Protein AF-A0A1F4Y2G9-F1 (afdb_monomer)

Nearest PDB structures (foldseek):
  1jvr-assembly1_A  TM=2.686E-01  e=9.501E+00  Human T-lymphotropic virus 2

Secondary structure (DSSP, 8-state):
---HHHHHHHHHHHHTT--HHHHHHHHHHTT--HHHHHHHHHHHS-PPPPPPP----PPP-------------------THHHHHHHHHHHHHHHHHHHHHHHHHHT---------SSSSSS----------------------------------------------

Foldseek 3Di:
DADPVLLVVVVVCVVVVHDLVVSLVVCVVVVHDSVNSVVSVVVVPPDPDPPPDPDPDDDDDDDDDDDDDDDDDPPDPDDCVVVVVVVVVVVVCVVVVVVVVVVVVVPPDPPDDPDDDPDPPPPDDDDDDDDDDDDDDDDDDDDDDDDDDPDDDDDDPPDPPPDDDDDD

Structure (mmCIF, N/CA/C/O backbone):
data_AF-A0A1F4Y2G9-F1
#
_entry.id   AF-A0A1F4Y2G9-F1
#
loop_
_atom_site.group_PDB
_atom_site.id
_atom_site.type_symbol
_atom_site.label_atom_id
_atom_site.label_alt_id
_atom_site.label_comp_id
_atom_site.label_asym_id
_atom_site.label_entity_id
_atom_site.label_seq_id
_atom_site.pdbx_PDB_ins_code
_atom_site.Cartn_x
_atom_site.Cartn_y
_atom_site.Cartn_z
_atom_site.occupancy
_atom_site.B_iso_or_equiv
_atom_site.auth_seq_id
_atom_site.auth_comp_id
_atom_site.auth_asym_id
_atom_site.auth_atom_id
_atom_site.pdbx_PDB_model_num
ATOM 1 N N . MET A 1 1 ? 8.024 9.244 13.758 1.00 56.03 1 MET A N 1
ATOM 2 C CA . MET A 1 1 ? 6.912 10.229 13.661 1.00 56.03 1 MET A CA 1
ATOM 3 C C . MET A 1 1 ? 5.823 9.521 12.883 1.00 56.03 1 MET A C 1
ATOM 5 O O . MET A 1 1 ? 6.089 9.150 11.750 1.00 56.03 1 MET A O 1
ATOM 9 N N . VAL A 1 2 ? 4.644 9.292 13.464 1.00 64.69 2 VAL A N 1
ATOM 10 C CA . VAL A 1 2 ? 3.568 8.570 12.764 1.00 64.69 2 VAL A CA 1
ATOM 11 C C . VAL A 1 2 ? 3.118 9.372 11.540 1.00 64.69 2 VAL A C 1
ATOM 13 O O . VAL A 1 2 ? 2.636 10.498 11.667 1.00 64.69 2 VAL A O 1
ATOM 16 N N . ASN A 1 3 ? 3.302 8.796 10.353 1.00 84.25 3 ASN A N 1
ATOM 17 C CA . ASN A 1 3 ? 2.903 9.411 9.094 1.00 84.25 3 ASN A CA 1
ATOM 18 C C . ASN A 1 3 ? 1.432 9.081 8.799 1.00 84.25 3 ASN A C 1
ATOM 20 O O . ASN A 1 3 ? 1.066 7.915 8.667 1.00 84.25 3 ASN A O 1
ATOM 24 N N . GLN A 1 4 ? 0.593 10.109 8.659 1.00 88.00 4 GLN A N 1
ATOM 25 C CA . GLN A 1 4 ? -0.833 9.941 8.352 1.00 88.00 4 GLN A CA 1
ATOM 26 C C . GLN A 1 4 ? -1.063 9.202 7.030 1.00 88.00 4 GLN A C 1
ATOM 28 O O . GLN A 1 4 ? -1.959 8.370 6.950 1.00 88.00 4 GLN A O 1
ATOM 33 N N . GLN A 1 5 ? -0.206 9.417 6.026 1.00 89.81 5 GLN A N 1
ATOM 34 C CA . GLN A 1 5 ? -0.314 8.720 4.741 1.00 89.81 5 GLN A CA 1
ATOM 35 C C . GLN A 1 5 ? -0.136 7.206 4.895 1.00 89.81 5 GLN A C 1
ATOM 37 O O . GLN A 1 5 ? -0.839 6.426 4.258 1.00 89.81 5 GLN A O 1
ATOM 42 N N . LEU A 1 6 ? 0.783 6.791 5.773 1.00 92.31 6 LEU A N 1
ATOM 43 C CA . LEU A 1 6 ? 1.034 5.383 6.066 1.00 92.31 6 LEU A CA 1
ATOM 44 C C . LEU A 1 6 ? -0.165 4.757 6.787 1.00 92.31 6 LEU A C 1
ATOM 46 O O . LEU A 1 6 ? -0.580 3.644 6.476 1.00 92.31 6 LEU A O 1
ATOM 50 N N . LEU A 1 7 ? -0.748 5.501 7.725 1.00 92.75 7 LEU A N 1
ATOM 51 C CA . LEU A 1 7 ? -1.892 5.069 8.520 1.00 92.75 7 LEU A CA 1
ATOM 52 C C . LEU A 1 7 ? -3.151 4.910 7.654 1.00 92.75 7 LEU A C 1
ATOM 54 O O . LEU A 1 7 ? -3.848 3.900 7.771 1.00 92.75 7 LEU A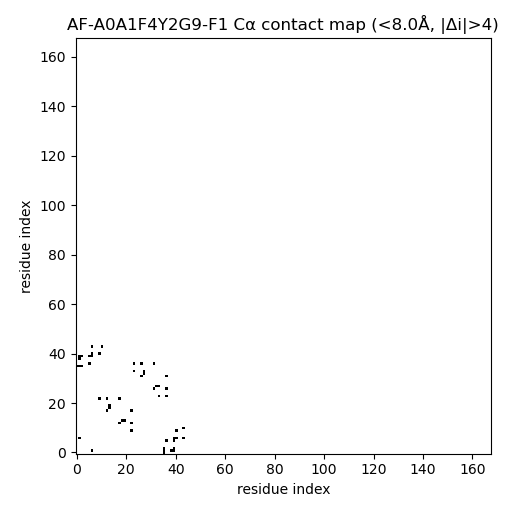 O 1
ATOM 58 N N . ASP A 1 8 ? -3.405 5.857 6.752 1.00 93.31 8 ASP A N 1
ATOM 59 C CA . ASP A 1 8 ? -4.521 5.798 5.805 1.00 93.31 8 ASP A CA 1
ATOM 60 C C . ASP A 1 8 ? -4.359 4.644 4.812 1.00 93.31 8 ASP A C 1
ATOM 62 O O . ASP A 1 8 ? -5.297 3.869 4.619 1.00 93.31 8 ASP A O 1
ATOM 66 N N . TYR A 1 9 ? -3.155 4.459 4.263 1.00 94.06 9 TYR A N 1
ATOM 67 C CA . TYR A 1 9 ? -2.866 3.341 3.367 1.00 94.06 9 TYR A CA 1
ATOM 68 C C . TYR A 1 9 ? -3.090 1.988 4.051 1.00 94.06 9 TYR A C 1
ATOM 70 O O . TYR A 1 9 ? -3.794 1.130 3.518 1.00 94.06 9 TYR A O 1
ATOM 78 N N . ILE A 1 10 ? -2.545 1.789 5.257 1.00 94.12 10 ILE A N 1
ATOM 79 C CA . ILE A 1 10 ? -2.705 0.521 5.982 1.00 94.12 10 ILE A CA 1
ATOM 80 C C . ILE A 1 10 ? -4.184 0.271 6.317 1.00 94.12 10 ILE A C 1
ATOM 82 O O . ILE A 1 10 ? -4.648 -0.863 6.188 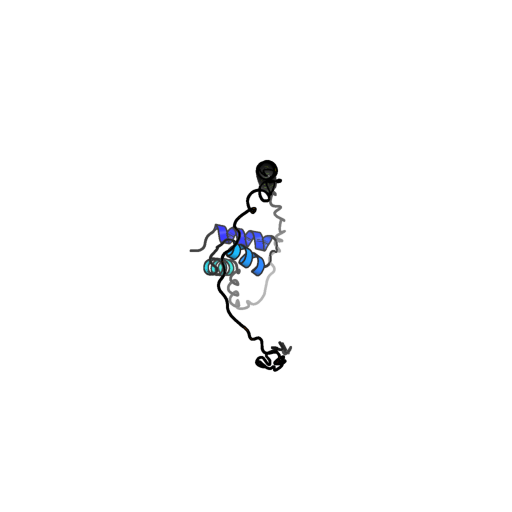1.00 94.12 10 ILE A O 1
ATOM 86 N N . LYS A 1 11 ? -4.953 1.304 6.694 1.00 93.31 11 LYS A N 1
ATOM 87 C CA . LYS A 1 11 ? -6.408 1.182 6.907 1.00 93.31 11 LYS A CA 1
ATOM 88 C C . LYS A 1 11 ? -7.141 0.748 5.645 1.00 93.31 11 LYS A C 1
ATOM 90 O O . LYS A 1 11 ? -7.996 -0.131 5.728 1.00 93.31 11 LYS A O 1
ATOM 95 N N . GLU A 1 12 ? -6.826 1.358 4.507 1.00 94.00 12 GLU A N 1
ATOM 96 C CA . GLU A 1 12 ? -7.450 1.027 3.226 1.00 94.00 12 GLU A CA 1
ATOM 97 C C . GLU A 1 12 ? -7.157 -0.425 2.828 1.00 94.00 12 GLU A C 1
ATOM 99 O O . GLU A 1 12 ? -8.076 -1.168 2.489 1.00 94.00 12 GLU A O 1
ATOM 104 N N . GLN A 1 13 ? -5.905 -0.867 2.970 1.00 94.81 13 GLN A N 1
ATOM 105 C CA . GLN A 1 13 ? -5.510 -2.241 2.654 1.00 94.81 13 GLN A CA 1
ATOM 106 C C . GLN A 1 13 ? -6.131 -3.270 3.612 1.00 94.81 13 GLN A C 1
ATOM 108 O O . GLN A 1 13 ? -6.589 -4.327 3.177 1.00 94.81 13 GLN A O 1
ATOM 113 N N . LEU A 1 14 ? -6.215 -2.955 4.909 1.00 93.25 14 LEU A N 1
ATOM 114 C CA . LEU A 1 14 ? -6.908 -3.804 5.883 1.00 93.25 14 LEU A CA 1
ATOM 115 C C . LEU A 1 14 ? -8.412 -3.888 5.594 1.00 93.25 14 LEU A C 1
ATOM 117 O O . LEU A 1 14 ? -8.991 -4.969 5.691 1.00 93.25 14 LEU A O 1
ATOM 121 N N . ALA A 1 15 ? -9.044 -2.778 5.203 1.00 90.75 15 ALA A N 1
ATOM 122 C CA . ALA A 1 15 ? -10.452 -2.755 4.808 1.00 90.75 15 ALA A CA 1
ATOM 123 C C . ALA A 1 15 ? -10.708 -3.536 3.508 1.00 90.75 15 ALA A C 1
ATOM 125 O O . ALA A 1 15 ? -11.779 -4.118 3.345 1.00 90.75 15 ALA A O 1
ATOM 126 N N . ALA A 1 16 ? -9.719 -3.592 2.614 1.00 91.50 16 ALA A N 1
ATOM 127 C CA . ALA A 1 16 ? -9.733 -4.430 1.417 1.00 91.50 16 ALA A CA 1
ATOM 128 C C . ALA A 1 16 ? -9.468 -5.925 1.705 1.00 91.50 16 ALA A C 1
ATOM 130 O O . ALA A 1 16 ? -9.530 -6.741 0.787 1.00 91.50 16 ALA A O 1
ATOM 131 N N . GLY A 1 17 ? -9.191 -6.302 2.960 1.00 91.88 17 GLY A N 1
ATOM 132 C CA . GLY A 1 17 ? -8.946 -7.689 3.364 1.00 91.88 17 GLY A CA 1
ATOM 133 C C . GLY A 1 17 ? -7.530 -8.192 3.076 1.00 91.88 17 GLY A C 1
ATOM 134 O O . GLY A 1 17 ? -7.293 -9.399 3.093 1.00 91.88 17 GLY A O 1
ATOM 135 N N . VAL A 1 18 ? -6.579 -7.294 2.811 1.00 95.12 18 VAL A N 1
ATOM 136 C CA . VAL A 1 18 ? -5.182 -7.668 2.576 1.00 95.12 18 VAL A CA 1
ATOM 137 C C . VAL A 1 18 ? -4.518 -8.058 3.900 1.00 95.12 18 VAL A C 1
ATOM 139 O O . VAL A 1 18 ? -4.672 -7.389 4.923 1.00 95.12 18 VAL A O 1
ATOM 142 N N . ALA A 1 19 ? -3.765 -9.160 3.887 1.00 93.88 19 ALA A N 1
ATOM 143 C CA . ALA A 1 19 ? -3.047 -9.646 5.060 1.00 93.88 19 ALA A CA 1
ATOM 144 C C . ALA A 1 19 ? -1.947 -8.663 5.502 1.00 93.88 19 ALA A C 1
ATOM 146 O O . ALA A 1 19 ? -1.257 -8.070 4.672 1.00 93.88 19 ALA A O 1
ATOM 147 N N . LYS A 1 20 ? -1.738 -8.537 6.820 1.00 92.88 20 LYS A N 1
ATOM 148 C CA . LYS A 1 20 ? -0.750 -7.612 7.409 1.00 92.88 20 LYS A CA 1
ATOM 149 C C . LYS A 1 20 ? 0.666 -7.823 6.863 1.00 92.88 20 LYS A C 1
ATOM 151 O O . LYS A 1 20 ? 1.304 -6.845 6.487 1.00 92.88 20 LYS A O 1
ATOM 156 N N . ASP A 1 21 ? 1.115 -9.073 6.747 1.00 93.94 21 ASP A N 1
ATOM 157 C CA . ASP A 1 21 ? 2.425 -9.413 6.174 1.00 93.94 21 ASP A CA 1
ATOM 158 C C . ASP A 1 21 ? 2.590 -8.924 4.731 1.00 93.94 21 ASP A C 1
ATOM 160 O O . ASP A 1 21 ? 3.632 -8.378 4.375 1.00 93.94 21 ASP A O 1
ATOM 164 N N . ALA A 1 22 ? 1.549 -9.052 3.901 1.00 94.62 22 ALA A N 1
ATOM 165 C CA . ALA A 1 22 ? 1.588 -8.587 2.516 1.00 94.62 22 ALA A CA 1
ATOM 166 C C . ALA A 1 22 ? 1.692 -7.054 2.440 1.00 94.62 22 ALA A C 1
ATOM 168 O O . ALA A 1 22 ? 2.458 -6.519 1.639 1.00 94.62 22 ALA A O 1
ATOM 169 N N . ILE A 1 23 ? 0.976 -6.344 3.319 1.00 95.62 23 ILE A N 1
ATOM 170 C CA . ILE A 1 23 ? 1.055 -4.881 3.437 1.00 95.62 23 ILE A CA 1
ATOM 171 C C . ILE A 1 23 ? 2.458 -4.458 3.895 1.00 95.62 23 ILE A C 1
ATOM 173 O O . ILE A 1 23 ? 3.039 -3.528 3.336 1.00 95.62 23 ILE A O 1
ATOM 177 N N . GLN A 1 24 ? 3.030 -5.156 4.88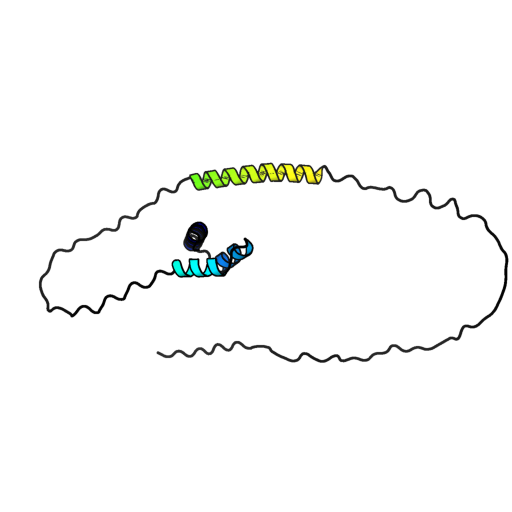0 1.00 95.88 24 GLN A N 1
ATOM 178 C CA . GLN A 1 24 ? 4.376 -4.883 5.380 1.00 95.88 24 GLN A CA 1
ATOM 179 C C . GLN A 1 24 ? 5.436 -5.089 4.292 1.00 95.88 24 GLN A C 1
ATOM 181 O O . GLN A 1 24 ? 6.276 -4.212 4.097 1.00 95.88 24 GLN A O 1
ATOM 186 N N . GLN A 1 25 ? 5.374 -6.194 3.544 1.00 95.38 25 GLN A N 1
ATOM 187 C CA . GLN A 1 25 ? 6.288 -6.450 2.427 1.00 95.38 25 GLN A CA 1
ATOM 188 C C . GLN A 1 25 ? 6.173 -5.387 1.331 1.00 95.38 25 GLN A C 1
ATOM 190 O O . GLN A 1 25 ? 7.195 -4.908 0.840 1.00 95.38 25 GLN A O 1
ATOM 195 N N . ALA A 1 26 ? 4.951 -4.975 0.981 1.00 94.31 26 ALA A N 1
ATOM 196 C CA . ALA A 1 26 ? 4.728 -3.928 -0.012 1.00 94.31 26 ALA A CA 1
ATOM 197 C C . ALA A 1 26 ? 5.339 -2.585 0.422 1.00 94.31 26 ALA A C 1
ATOM 199 O O . ALA A 1 26 ? 5.995 -1.918 -0.377 1.00 94.31 26 ALA A O 1
ATOM 200 N N . LEU A 1 27 ? 5.177 -2.207 1.693 1.00 94.56 27 LEU A N 1
ATOM 201 C CA . LEU A 1 27 ? 5.725 -0.963 2.238 1.00 94.56 27 LEU A CA 1
ATOM 202 C C . LEU A 1 27 ? 7.257 -0.997 2.320 1.00 94.56 27 LEU A C 1
ATOM 204 O O . LEU A 1 27 ? 7.913 -0.047 1.893 1.00 94.56 27 LEU A O 1
ATOM 208 N N . VAL A 1 28 ? 7.844 -2.102 2.786 1.00 95.94 28 VAL A N 1
ATOM 209 C CA . VAL A 1 28 ? 9.308 -2.272 2.806 1.00 95.94 28 VAL A CA 1
ATOM 210 C C . VAL A 1 28 ? 9.882 -2.255 1.386 1.00 95.94 28 VAL A C 1
ATOM 212 O O . VAL A 1 28 ? 10.897 -1.604 1.147 1.00 95.94 28 VAL A O 1
ATOM 215 N N . GLY A 1 29 ? 9.206 -2.887 0.422 1.00 92.12 29 GLY A N 1
ATOM 216 C CA . GLY A 1 29 ? 9.591 -2.857 -0.993 1.00 92.12 29 GLY A CA 1
ATOM 217 C C . GLY A 1 29 ? 9.557 -1.457 -1.619 1.00 92.12 29 GLY A C 1
ATOM 218 O O . GLY A 1 29 ? 10.274 -1.198 -2.581 1.00 92.12 29 GLY A O 1
ATOM 219 N N . GLN A 1 30 ? 8.775 -0.538 -1.049 1.00 90.50 30 GLN A N 1
ATOM 220 C CA . GLN A 1 30 ? 8.740 0.877 -1.434 1.00 90.50 30 GLN A CA 1
ATOM 221 C C . GLN A 1 30 ? 9.728 1.754 -0.645 1.00 90.50 30 GLN A C 1
ATOM 223 O O . GLN A 1 30 ? 9.748 2.970 -0.825 1.00 90.50 30 GLN A O 1
ATOM 228 N N . GLY A 1 31 ? 10.561 1.158 0.215 1.00 91.50 31 GLY A N 1
ATOM 229 C CA . GLY A 1 31 ? 11.579 1.866 0.992 1.00 91.50 31 GLY A CA 1
ATOM 230 C C . GLY A 1 31 ? 11.075 2.480 2.300 1.00 91.50 31 GLY A C 1
ATOM 231 O O . GLY A 1 31 ? 11.790 3.280 2.904 1.00 91.50 31 GLY A O 1
ATOM 232 N N . TRP A 1 32 ? 9.872 2.122 2.762 1.00 93.19 32 TRP A N 1
AT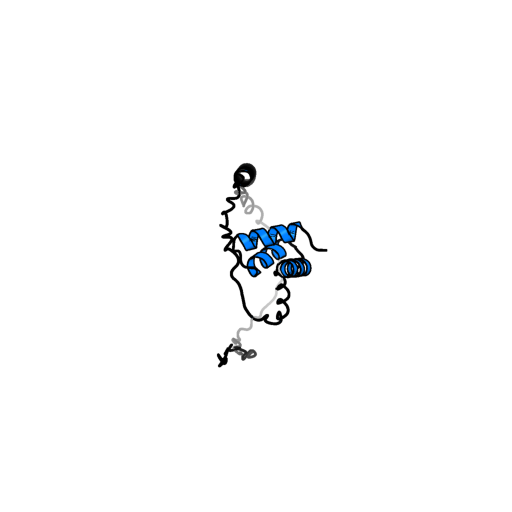OM 233 C CA . TRP A 1 32 ? 9.395 2.548 4.078 1.00 93.19 32 TRP A CA 1
ATOM 234 C C . TRP A 1 32 ? 10.173 1.863 5.204 1.00 93.19 32 TRP A C 1
ATOM 236 O O . TRP A 1 32 ? 10.554 0.695 5.113 1.00 93.19 32 TRP A O 1
ATOM 246 N N . ASN A 1 33 ? 10.381 2.591 6.302 1.00 94.44 33 ASN A N 1
ATOM 247 C CA . ASN A 1 33 ? 11.090 2.071 7.461 1.00 94.44 33 ASN A CA 1
ATOM 248 C C . ASN A 1 33 ? 10.210 1.079 8.243 1.00 94.44 33 ASN A C 1
ATOM 250 O O . ASN A 1 33 ? 9.064 1.375 8.579 1.00 94.44 33 ASN A O 1
ATOM 254 N N . VAL A 1 34 ? 10.768 -0.085 8.585 1.00 92.50 34 VAL A N 1
ATOM 255 C CA . VAL A 1 34 ? 10.075 -1.144 9.342 1.00 92.50 34 VAL A CA 1
ATOM 256 C C . VAL A 1 34 ? 9.567 -0.646 10.698 1.00 92.50 34 VAL A C 1
ATOM 258 O O . VAL A 1 34 ? 8.488 -1.052 11.137 1.00 92.50 34 VAL A O 1
ATOM 261 N N . THR A 1 35 ? 10.301 0.261 11.344 1.00 91.94 35 THR A N 1
ATOM 262 C CA . THR A 1 35 ? 9.909 0.856 12.626 1.00 91.94 35 THR A CA 1
ATOM 263 C C . THR A 1 35 ? 8.622 1.668 12.485 1.00 91.94 35 THR A C 1
ATOM 265 O O . THR A 1 35 ? 7.683 1.443 13.245 1.00 91.94 35 THR A O 1
ATOM 268 N N . ASP A 1 36 ? 8.526 2.530 11.466 1.00 91.50 36 ASP A N 1
ATOM 269 C CA . ASP A 1 36 ? 7.327 3.345 11.221 1.00 91.50 36 ASP A CA 1
ATOM 270 C C . ASP A 1 36 ? 6.115 2.465 10.875 1.00 91.50 36 ASP A C 1
ATOM 272 O O . ASP A 1 36 ? 5.000 2.714 11.339 1.00 91.50 36 ASP A O 1
ATOM 276 N N . ILE A 1 37 ? 6.327 1.397 10.099 1.00 93.06 37 ILE A N 1
ATOM 277 C CA . ILE A 1 37 ? 5.280 0.424 9.757 1.00 93.06 37 ILE A CA 1
ATOM 278 C C . ILE A 1 37 ? 4.749 -0.252 11.028 1.00 93.06 37 ILE A C 1
ATOM 280 O O . ILE A 1 37 ? 3.536 -0.321 11.236 1.00 93.06 37 ILE A O 1
ATOM 284 N N . THR A 1 38 ? 5.649 -0.704 11.901 1.00 91.88 38 THR A N 1
ATOM 285 C CA . THR A 1 38 ? 5.294 -1.403 13.145 1.00 91.88 38 THR A CA 1
ATOM 286 C C . THR A 1 38 ? 4.549 -0.484 14.113 1.00 91.88 38 THR A C 1
ATOM 288 O O . THR A 1 38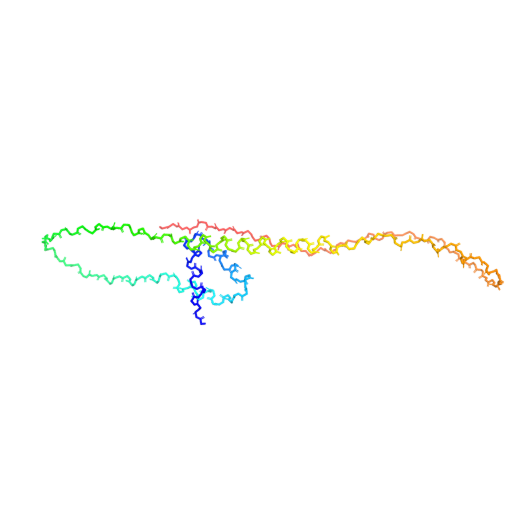 ? 3.502 -0.873 14.634 1.00 91.88 38 THR A O 1
ATOM 291 N N . GLU A 1 39 ? 5.025 0.752 14.309 1.00 90.25 39 GLU A N 1
ATOM 292 C CA . GLU A 1 39 ? 4.331 1.759 15.128 1.00 90.25 39 GLU A CA 1
ATOM 293 C C . GLU A 1 39 ? 2.929 2.057 14.585 1.00 90.25 39 GLU A C 1
ATOM 295 O O . GLU A 1 39 ? 1.964 2.155 15.347 1.00 90.25 39 GLU A O 1
ATOM 300 N N . THR A 1 40 ? 2.791 2.144 13.262 1.00 91.25 40 THR A N 1
ATOM 301 C CA . THR A 1 40 ? 1.503 2.432 12.625 1.00 91.25 40 THR A CA 1
ATOM 302 C C . THR A 1 40 ? 0.525 1.267 12.776 1.00 91.25 40 THR A C 1
ATOM 304 O O . THR A 1 40 ? -0.647 1.485 13.084 1.00 91.25 40 THR A O 1
ATOM 307 N N . PHE A 1 41 ? 0.988 0.021 12.642 1.00 92.19 41 PHE A N 1
ATOM 308 C CA . PHE A 1 41 ? 0.161 -1.151 12.936 1.00 92.19 41 PHE A CA 1
ATOM 309 C C . PHE A 1 41 ? -0.251 -1.221 14.408 1.00 92.19 41 PHE A C 1
ATOM 311 O O . PHE A 1 41 ? -1.398 -1.569 14.688 1.00 92.19 41 PHE A O 1
ATOM 318 N N . ALA A 1 42 ? 0.639 -0.870 15.339 1.00 89.56 42 ALA A N 1
ATOM 319 C CA . ALA A 1 42 ? 0.321 -0.823 16.765 1.00 89.56 42 ALA A CA 1
ATOM 320 C C . ALA A 1 42 ? -0.750 0.236 17.077 1.00 89.56 42 ALA A C 1
ATOM 322 O O . ALA A 1 42 ? -1.670 -0.036 17.845 1.00 89.56 42 ALA A O 1
ATOM 323 N N . ALA A 1 43 ? -0.694 1.397 16.417 1.00 87.12 43 ALA A N 1
ATOM 324 C CA . ALA A 1 43 ? -1.705 2.450 16.540 1.00 87.12 43 ALA A CA 1
ATOM 325 C C . ALA A 1 43 ? -3.087 2.054 15.977 1.00 87.12 43 ALA A C 1
ATOM 327 O O . ALA A 1 43 ? -4.094 2.676 16.317 1.00 87.12 43 ALA A O 1
ATOM 328 N N . LEU A 1 44 ? -3.144 1.038 15.107 1.00 84.69 44 LEU A N 1
ATOM 329 C CA . LEU A 1 44 ? -4.375 0.534 14.490 1.00 84.69 44 LEU A CA 1
ATOM 330 C C . LEU A 1 44 ? -5.029 -0.612 15.255 1.00 84.69 44 LEU A C 1
ATOM 332 O O . LEU A 1 44 ? -6.192 -0.915 14.985 1.00 84.69 44 LEU A O 1
ATOM 336 N N . VAL A 1 45 ? -4.318 -1.261 16.182 1.00 79.75 45 VAL A N 1
ATOM 337 C CA . VAL A 1 45 ? -4.941 -2.240 17.075 1.00 79.75 45 VAL A CA 1
ATOM 338 C C . VAL A 1 45 ? -5.897 -1.462 17.976 1.00 79.75 45 VAL A C 1
ATOM 340 O O . VAL A 1 45 ? -5.431 -0.611 18.736 1.00 79.75 45 VAL A O 1
ATOM 343 N N . PRO A 1 46 ? -7.221 -1.703 17.906 1.00 66.31 46 PRO A N 1
ATOM 344 C CA . PRO A 1 46 ? -8.149 -1.079 18.830 1.00 66.31 46 PRO A CA 1
ATOM 345 C C . PRO A 1 46 ? -7.698 -1.471 20.229 1.00 66.31 46 PRO A C 1
ATOM 347 O O . PRO A 1 46 ? -7.713 -2.654 20.575 1.00 66.31 46 PRO A O 1
ATOM 350 N N . GLN A 1 47 ? -7.234 -0.493 21.006 1.00 58.88 47 GLN A N 1
ATOM 351 C CA . GLN A 1 47 ? -6.908 -0.739 22.397 1.00 58.88 47 GLN A CA 1
ATOM 352 C C . GLN A 1 47 ? -8.172 -1.324 23.031 1.00 58.88 47 GLN A C 1
ATOM 354 O O . GLN A 1 47 ? -9.226 -0.686 22.918 1.00 58.88 47 GLN A O 1
ATOM 359 N N . PRO A 1 48 ? -8.120 -2.539 23.613 1.00 60.03 48 PRO A N 1
ATOM 360 C CA . PRO A 1 48 ? -9.287 -3.115 24.254 1.00 60.03 48 PRO A CA 1
ATOM 361 C C . PRO A 1 48 ? -9.795 -2.074 25.243 1.00 60.03 48 PRO A C 1
ATOM 363 O O . PRO A 1 48 ? -9.043 -1.605 26.103 1.00 60.03 48 PRO A O 1
ATOM 366 N N . ALA A 1 49 ? -11.038 -1.633 25.031 1.00 60.84 49 ALA A N 1
ATOM 367 C CA . ALA A 1 49 ? -11.676 -0.672 25.911 1.00 60.84 49 ALA A CA 1
ATOM 368 C C . ALA A 1 49 ? -11.501 -1.184 27.348 1.00 60.84 49 ALA A C 1
ATOM 370 O O . ALA A 1 49 ? -11.660 -2.394 27.553 1.00 60.84 49 ALA A O 1
ATOM 371 N N . PRO A 1 50 ? -11.137 -0.321 28.319 1.00 63.31 50 PRO A N 1
ATOM 372 C CA . PRO A 1 50 ? -11.014 -0.736 29.707 1.00 63.31 50 PRO A CA 1
ATOM 373 C C . PRO A 1 50 ? -12.260 -1.533 30.066 1.00 63.31 50 PRO A C 1
ATOM 375 O O . PRO A 1 50 ? -13.372 -1.015 29.933 1.00 63.31 50 PRO A O 1
ATOM 378 N N . ALA A 1 51 ? -12.075 -2.807 30.425 1.00 61.66 51 ALA A N 1
ATOM 379 C CA . ALA A 1 51 ? -13.165 -3.644 30.887 1.00 61.66 51 ALA A CA 1
ATOM 380 C C . ALA A 1 51 ? -13.873 -2.847 31.982 1.00 61.66 51 ALA A C 1
ATOM 382 O O . ALA A 1 51 ? -13.238 -2.461 32.967 1.00 61.66 51 ALA A O 1
ATOM 383 N N . ALA A 1 52 ? -15.139 -2.497 31.736 1.00 57.41 52 ALA A N 1
ATOM 384 C CA . ALA A 1 52 ? -15.926 -1.713 32.668 1.00 57.41 52 ALA A CA 1
ATOM 385 C C . ALA A 1 52 ? -15.771 -2.348 34.052 1.00 57.41 52 ALA A C 1
ATOM 387 O O . ALA A 1 52 ? -15.946 -3.561 34.198 1.00 57.41 52 ALA A O 1
ATOM 388 N N . ALA A 1 53 ? -15.369 -1.543 35.040 1.00 63.31 53 ALA A N 1
ATOM 389 C CA . ALA A 1 53 ? -15.261 -1.997 36.417 1.00 63.31 53 ALA A CA 1
ATOM 390 C C . ALA A 1 53 ? -16.554 -2.746 36.791 1.00 63.31 53 ALA A C 1
ATOM 392 O O . ALA A 1 53 ? -17.632 -2.286 36.396 1.00 63.31 53 ALA A O 1
ATOM 393 N N . PRO A 1 54 ? -16.477 -3.885 37.506 1.00 57.81 54 PRO A N 1
ATOM 394 C CA . PRO A 1 54 ? -17.665 -4.627 37.896 1.00 57.81 54 PRO A CA 1
ATOM 395 C C . PRO A 1 54 ? -18.565 -3.692 38.704 1.00 57.81 54 PRO A C 1
ATOM 397 O O . PRO A 1 54 ? -18.243 -3.301 39.825 1.00 57.81 54 PRO A O 1
ATOM 400 N N . VAL A 1 55 ? -19.670 -3.273 38.090 1.00 61.75 55 VAL A N 1
ATOM 401 C CA . VAL A 1 55 ? -20.696 -2.469 38.746 1.00 61.75 55 VAL A CA 1
ATOM 402 C C . VAL A 1 55 ? -21.277 -3.296 39.898 1.00 61.75 55 VAL A C 1
ATOM 404 O O . VAL A 1 55 ? -21.662 -4.446 39.671 1.00 61.75 55 VAL A O 1
ATOM 407 N N . PRO A 1 56 ? -21.347 -2.761 41.133 1.00 59.03 56 PRO A N 1
ATOM 408 C CA . PRO A 1 56 ? -22.033 -3.431 42.228 1.00 59.03 56 PRO A CA 1
ATOM 409 C C . PRO A 1 56 ? -23.489 -3.662 41.829 1.00 59.03 56 PRO A C 1
ATOM 411 O O . PRO A 1 56 ? -24.199 -2.716 41.493 1.00 59.03 56 PRO A O 1
ATOM 414 N N . GLN A 1 57 ? -23.908 -4.923 41.835 1.00 60.34 57 GLN A N 1
ATOM 415 C CA . GLN A 1 57 ? -25.250 -5.362 41.475 1.00 60.34 57 GLN A CA 1
ATOM 416 C C . GLN A 1 57 ? -26.302 -4.676 42.371 1.00 60.34 57 GLN A C 1
ATOM 418 O O . GLN A 1 57 ? -26.324 -4.937 43.576 1.00 60.34 57 GLN A O 1
ATOM 423 N N . PRO A 1 58 ? -27.181 -3.811 41.830 1.00 61.97 58 PRO A N 1
ATOM 424 C CA . PRO A 1 58 ? -28.283 -3.233 42.588 1.00 61.97 58 PRO A CA 1
ATOM 425 C C . PRO A 1 58 ? -29.464 -4.212 42.629 1.00 61.97 58 PRO A C 1
ATOM 427 O O . PRO A 1 58 ? -29.758 -4.896 41.648 1.00 61.97 58 PRO A O 1
ATOM 430 N N . ALA A 1 59 ? -30.150 -4.265 43.772 1.00 55.56 59 ALA A N 1
ATOM 431 C CA . ALA A 1 59 ? -31.401 -4.999 43.959 1.00 55.56 59 ALA A CA 1
ATOM 432 C C . ALA A 1 59 ? -32.486 -4.566 42.936 1.00 55.56 59 ALA A C 1
ATOM 434 O O . ALA A 1 59 ? -32.502 -3.400 42.534 1.00 55.56 59 ALA A O 1
ATOM 435 N N . PRO A 1 60 ? -33.413 -5.459 42.523 1.00 64.12 60 PRO A N 1
ATOM 436 C CA . PRO A 1 60 ? -34.524 -5.098 41.629 1.00 64.12 60 PRO A CA 1
ATOM 437 C C . PRO A 1 60 ? -35.508 -4.186 42.393 1.00 64.12 60 PRO A C 1
ATOM 439 O O . PRO A 1 60 ? -35.592 -4.360 43.613 1.00 64.12 60 PRO A O 1
ATOM 442 N N . PRO A 1 61 ? -36.297 -3.269 41.773 1.00 58.84 61 PRO A N 1
ATOM 443 C CA . PRO A 1 61 ? -37.091 -3.523 40.558 1.00 58.84 61 PRO A CA 1
ATOM 444 C C . PRO A 1 61 ? -37.420 -2.284 39.666 1.00 58.84 61 PRO A C 1
ATOM 446 O O . PRO A 1 61 ? -37.063 -1.147 39.958 1.00 58.84 61 PRO A O 1
ATOM 449 N N . THR A 1 62 ? -38.261 -2.534 38.653 1.00 52.03 62 THR A N 1
ATOM 450 C CA . THR A 1 62 ? -39.232 -1.627 37.987 1.00 52.03 62 THR A CA 1
ATOM 451 C C . THR A 1 62 ? -38.929 -1.319 36.522 1.00 52.03 62 THR A C 1
ATOM 453 O O . THR A 1 62 ? -37.953 -0.668 36.168 1.00 52.03 62 THR A O 1
ATOM 456 N N . MET A 1 63 ? -39.834 -1.820 35.677 1.00 54.84 63 MET A N 1
ATOM 457 C CA . MET A 1 63 ? -39.875 -1.663 34.228 1.00 54.84 63 MET A CA 1
ATOM 458 C C . MET A 1 63 ? -39.900 -0.184 33.821 1.00 54.84 63 MET A C 1
ATOM 460 O O . MET A 1 63 ? -40.788 0.563 34.226 1.00 54.84 63 MET A O 1
ATOM 464 N N . ALA A 1 64 ? -38.967 0.192 32.949 1.00 60.56 64 ALA A N 1
ATOM 465 C CA . ALA A 1 64 ? -38.997 1.409 32.146 1.00 60.56 64 ALA A CA 1
ATOM 466 C C . ALA A 1 64 ? -39.020 1.017 30.652 1.00 60.56 64 ALA A C 1
ATOM 468 O O . ALA A 1 64 ? -38.580 -0.084 30.305 1.00 60.56 64 ALA A O 1
ATOM 469 N N . PRO A 1 65 ? -39.588 1.859 29.769 1.00 55.09 65 PRO A N 1
ATOM 470 C CA . PRO A 1 65 ? -39.982 1.452 28.429 1.00 55.09 65 PRO A CA 1
ATOM 471 C C . PRO A 1 65 ? -38.781 1.243 27.500 1.00 55.09 65 PRO A C 1
ATOM 473 O O . PRO A 1 65 ? -37.861 2.051 27.422 1.00 55.09 65 PRO A O 1
ATOM 476 N N . ILE A 1 66 ? -38.859 0.140 26.765 1.00 57.94 66 ILE A N 1
ATOM 477 C CA . ILE A 1 66 ? -38.025 -0.257 25.631 1.00 57.94 66 ILE A CA 1
ATOM 478 C C . ILE A 1 66 ? -37.948 0.849 24.563 1.00 57.94 66 ILE A C 1
ATOM 480 O O . ILE A 1 66 ? -38.917 1.106 23.852 1.00 57.94 66 ILE A O 1
ATOM 484 N N . GLN A 1 67 ? -36.778 1.475 24.417 1.00 55.22 67 GLN A N 1
ATOM 485 C CA . GLN A 1 67 ? -36.416 2.250 23.228 1.00 55.22 67 GLN A CA 1
ATOM 486 C C . GLN A 1 67 ? -35.629 1.354 22.271 1.00 55.22 67 GLN A C 1
ATOM 488 O O . GLN A 1 67 ? -34.470 1.018 22.505 1.00 55.22 67 GLN A O 1
ATOM 493 N N . SER A 1 68 ? -36.291 0.949 21.191 1.00 58.00 68 SER A N 1
ATOM 494 C CA . SER A 1 68 ? -35.692 0.244 20.063 1.00 58.00 68 SER A CA 1
ATOM 495 C C . SER A 1 68 ? -34.879 1.224 19.214 1.00 58.00 68 SER A C 1
ATOM 497 O O . SER A 1 68 ? -35.447 2.031 18.482 1.00 58.00 68 SER A O 1
ATOM 499 N N . SER A 1 69 ? -33.552 1.153 19.281 1.00 54.00 69 SER A N 1
ATOM 500 C CA . SER A 1 69 ? -32.664 1.801 18.314 1.00 54.00 69 SER A CA 1
ATOM 501 C C . SER A 1 69 ? -32.509 0.902 17.083 1.00 54.00 69 SER A C 1
ATOM 503 O O . SER A 1 69 ? -31.680 -0.005 17.028 1.00 54.00 69 SER A O 1
ATOM 505 N N . VAL A 1 70 ? -33.352 1.153 16.080 1.00 58.06 70 VAL A N 1
ATOM 506 C CA . VAL A 1 70 ? -33.164 0.656 14.712 1.00 58.06 70 VAL A CA 1
ATOM 507 C C . VAL A 1 70 ? -31.864 1.253 14.172 1.00 58.06 70 VAL A C 1
ATOM 509 O O . VAL A 1 70 ? -31.727 2.468 14.070 1.00 58.06 70 VAL A O 1
ATOM 512 N N . SER A 1 71 ? -30.891 0.391 13.873 1.00 54.62 71 SER A N 1
ATOM 513 C CA . SER A 1 71 ? -29.646 0.778 13.209 1.00 54.62 71 SER A CA 1
ATOM 514 C C . SER A 1 71 ? -29.923 1.005 11.724 1.00 54.62 71 SER A C 1
ATOM 516 O O . SER A 1 71 ? -30.257 0.063 11.007 1.00 54.62 71 SER A O 1
ATOM 518 N N . GLU A 1 72 ? -29.803 2.249 11.265 1.00 58.91 72 GLU A N 1
ATOM 519 C CA . GLU A 1 72 ? -29.817 2.572 9.838 1.00 58.91 72 GLU A CA 1
ATOM 520 C C . GLU A 1 72 ? -28.506 2.118 9.174 1.00 58.91 72 GLU A C 1
ATOM 522 O O . GLU A 1 72 ? -27.417 2.426 9.673 1.00 58.91 72 GLU A O 1
ATOM 527 N N . PRO A 1 73 ? -28.568 1.416 8.029 1.00 56.75 73 PRO A N 1
ATOM 528 C CA . PRO A 1 73 ? -27.388 1.134 7.232 1.00 56.75 73 PRO A CA 1
ATOM 529 C C . PRO A 1 73 ? -26.979 2.410 6.487 1.00 56.75 73 PRO A C 1
ATOM 531 O O . PRO A 1 73 ? -27.620 2.825 5.524 1.00 56.75 73 PRO A O 1
ATOM 534 N N . VAL A 1 74 ? -25.887 3.039 6.923 1.00 59.12 74 VAL A N 1
ATOM 535 C CA . VAL A 1 74 ? -25.262 4.154 6.201 1.00 59.12 74 VAL A CA 1
ATOM 536 C C . VAL A 1 74 ? -24.672 3.622 4.892 1.00 59.12 74 VAL A C 1
ATOM 538 O O . VAL A 1 74 ? -23.545 3.129 4.842 1.00 59.12 74 VAL A O 1
ATOM 541 N N . THR A 1 75 ? -25.430 3.723 3.803 1.00 56.59 75 THR A N 1
ATOM 542 C CA . THR A 1 75 ? -24.910 3.568 2.441 1.00 56.59 75 THR A CA 1
ATOM 543 C C . THR A 1 75 ? -24.049 4.781 2.103 1.00 56.59 75 THR A C 1
ATOM 545 O O . THR A 1 75 ? -24.553 5.859 1.787 1.00 56.59 75 THR A O 1
ATOM 548 N N . LYS A 1 76 ? -22.728 4.611 2.205 1.00 67.12 76 LYS A N 1
ATOM 549 C CA . LYS A 1 76 ? -21.731 5.609 1.803 1.00 67.12 76 LYS A CA 1
ATOM 550 C C . LYS A 1 76 ? -21.811 5.811 0.278 1.00 67.12 76 LYS A C 1
ATOM 552 O O . LYS A 1 76 ? -21.690 4.825 -0.450 1.00 67.12 76 LYS A O 1
ATOM 557 N N . PRO A 1 77 ? -21.998 7.043 -0.231 1.00 54.56 77 PRO A N 1
ATOM 558 C CA . PRO A 1 77 ? -22.032 7.293 -1.667 1.00 54.56 77 PRO A CA 1
ATOM 559 C C . PRO A 1 77 ? -20.648 7.008 -2.257 1.00 54.56 77 PRO A C 1
ATOM 561 O O . PRO A 1 77 ? -19.657 7.661 -1.925 1.00 54.56 77 PRO A O 1
ATOM 564 N N . GLN A 1 78 ? -20.575 5.981 -3.098 1.00 61.62 78 GLN A N 1
ATOM 565 C CA . GLN A 1 78 ? -19.356 5.549 -3.766 1.00 61.62 78 GLN A CA 1
ATOM 566 C C . GLN A 1 78 ? -18.969 6.611 -4.799 1.00 61.62 78 GLN A C 1
ATOM 568 O O . GLN A 1 78 ? -19.627 6.768 -5.827 1.00 61.62 78 GLN A O 1
ATOM 573 N N . SER A 1 79 ? -17.934 7.402 -4.507 1.00 65.00 79 SER A N 1
ATOM 574 C CA . SER A 1 79 ? -17.511 8.455 -5.421 1.00 65.00 79 SER A CA 1
ATOM 575 C C . SER A 1 79 ? -16.864 7.819 -6.657 1.00 65.00 79 SER A C 1
ATOM 577 O O . SER A 1 79 ? -15.832 7.152 -6.594 1.00 65.00 79 SER A O 1
ATOM 579 N N . HIS A 1 80 ? -17.462 8.054 -7.826 1.00 75.56 80 HIS A N 1
ATOM 580 C CA . HIS A 1 80 ? -16.908 7.650 -9.125 1.00 75.56 80 HIS A CA 1
ATOM 581 C C . HIS A 1 80 ? -15.569 8.339 -9.450 1.00 75.56 80 HIS A C 1
ATOM 583 O O . HIS A 1 80 ? -14.968 8.074 -10.487 1.00 75.56 80 HIS A O 1
ATOM 589 N N . LEU A 1 81 ? -15.077 9.205 -8.561 1.00 80.94 81 LEU A N 1
ATOM 590 C CA . LEU A 1 81 ? -13.781 9.862 -8.661 1.00 80.94 81 LEU A CA 1
ATOM 591 C C . LEU A 1 81 ? -12.636 8.839 -8.698 1.00 80.94 81 LEU A C 1
ATOM 593 O O . LEU A 1 81 ? -11.706 8.997 -9.481 1.00 80.94 81 LEU A O 1
ATOM 597 N N . MET A 1 82 ? -12.751 7.744 -7.940 1.00 79.31 82 MET A N 1
ATOM 598 C CA . MET A 1 82 ? -11.772 6.652 -7.974 1.00 79.31 82 MET A CA 1
ATOM 599 C C . MET A 1 82 ? -11.753 5.932 -9.333 1.00 79.31 82 MET A C 1
ATOM 601 O O . MET A 1 82 ? -10.686 5.586 -9.832 1.00 79.31 82 MET A O 1
ATOM 605 N N . LEU A 1 83 ? -12.914 5.791 -9.987 1.00 87.56 83 LEU A N 1
ATOM 606 C CA . LEU A 1 83 ? -13.010 5.249 -11.347 1.00 87.56 83 LEU A CA 1
ATOM 607 C C . LEU A 1 83 ? -12.361 6.197 -12.371 1.00 87.56 83 LEU A C 1
ATOM 609 O O . LEU A 1 83 ? -11.616 5.753 -13.240 1.00 87.56 83 LEU A O 1
ATOM 613 N N . TRP A 1 84 ? -12.599 7.505 -12.247 1.00 92.94 84 TRP A N 1
ATOM 614 C CA . TRP A 1 84 ? -12.009 8.513 -13.132 1.00 92.94 84 TRP A CA 1
ATOM 615 C C . TRP A 1 84 ? -10.486 8.597 -13.010 1.00 92.94 84 TRP A C 1
ATOM 617 O O . TRP A 1 84 ? -9.802 8.693 -14.028 1.00 92.94 84 TRP A O 1
ATOM 627 N N . ILE A 1 85 ? -9.946 8.509 -11.792 1.00 91.69 85 ILE A N 1
ATOM 628 C CA . ILE A 1 85 ? -8.494 8.480 -11.566 1.00 91.69 85 ILE A CA 1
ATOM 629 C C . ILE A 1 85 ? -7.882 7.229 -12.203 1.00 91.69 85 ILE A C 1
ATOM 631 O O . ILE A 1 85 ? -6.861 7.328 -12.881 1.00 91.69 85 ILE A O 1
ATOM 635 N N . LEU A 1 86 ? -8.529 6.069 -12.056 1.00 92.88 86 LEU A N 1
ATOM 636 C CA . LEU A 1 86 ? -8.050 4.823 -12.651 1.00 92.88 86 LEU A CA 1
ATOM 637 C C . LEU A 1 86 ? -8.018 4.894 -14.187 1.00 92.88 86 LEU A C 1
ATOM 639 O O . LEU A 1 86 ? -7.033 4.485 -14.800 1.00 92.88 86 LEU A O 1
ATOM 643 N N . ILE A 1 87 ? -9.045 5.482 -14.807 1.00 93.69 87 ILE A N 1
ATOM 644 C CA . ILE A 1 87 ? -9.089 5.701 -16.261 1.00 93.69 87 ILE A CA 1
ATOM 645 C C . ILE A 1 87 ? -7.978 6.663 -16.707 1.00 93.69 87 ILE A C 1
ATOM 647 O O . ILE A 1 87 ? -7.309 6.397 -17.705 1.00 93.69 87 ILE A O 1
ATOM 651 N N . LEU A 1 88 ? -7.742 7.750 -15.965 1.00 93.81 88 LEU A N 1
ATOM 652 C CA . LEU A 1 88 ? -6.692 8.721 -16.286 1.00 93.81 88 LEU A CA 1
ATOM 653 C C . LEU A 1 88 ? -5.297 8.078 -16.242 1.00 93.81 88 LEU A C 1
ATOM 655 O O . LEU A 1 88 ? -4.504 8.259 -17.165 1.00 93.81 88 LEU A O 1
ATOM 659 N N . VAL A 1 89 ? -5.009 7.292 -15.200 1.00 94.50 89 VAL A N 1
ATOM 660 C CA . VAL A 1 89 ? -3.728 6.582 -15.053 1.00 94.50 89 VAL A CA 1
ATOM 661 C C . VAL A 1 89 ? -3.534 5.573 -16.183 1.00 94.50 89 VAL A C 1
ATOM 663 O O . VAL A 1 89 ? -2.458 5.528 -16.780 1.00 94.50 89 VAL A O 1
ATOM 666 N N . LEU A 1 90 ? -4.577 4.814 -16.535 1.00 94.19 90 LEU A N 1
ATOM 667 C CA . LEU A 1 90 ? -4.527 3.866 -17.650 1.00 94.19 90 LEU A CA 1
ATOM 668 C C . LEU A 1 90 ? -4.242 4.576 -18.985 1.00 94.19 90 LEU A C 1
ATOM 670 O O . LEU A 1 90 ? -3.485 4.066 -19.812 1.00 94.19 90 LEU A O 1
ATOM 674 N N . LEU A 1 91 ? -4.808 5.768 -19.188 1.00 93.69 91 LEU A N 1
ATOM 675 C CA . LEU A 1 91 ? -4.624 6.560 -20.405 1.00 93.69 91 LEU A CA 1
ATOM 676 C C . LEU A 1 91 ? -3.199 7.126 -20.515 1.00 93.69 91 LEU A C 1
ATOM 678 O O . LEU A 1 91 ? -2.590 7.068 -21.582 1.00 93.69 91 LEU A O 1
ATOM 682 N N . VAL A 1 92 ? -2.621 7.596 -19.407 1.00 92.94 92 VAL A N 1
ATOM 683 C CA . VAL A 1 92 ? -1.218 8.048 -19.371 1.00 92.94 92 VAL A CA 1
ATOM 684 C C . VAL A 1 92 ? -0.254 6.874 -19.563 1.00 92.94 92 VAL A C 1
ATOM 686 O O . VAL A 1 92 ? 0.700 6.986 -20.333 1.00 92.94 92 VAL A O 1
ATOM 689 N N . ALA A 1 93 ? -0.515 5.731 -18.924 1.00 91.31 93 ALA A N 1
ATOM 690 C CA . ALA A 1 93 ? 0.320 4.537 -19.053 1.00 91.31 93 ALA A CA 1
ATOM 691 C C . ALA A 1 93 ? 0.274 3.940 -20.468 1.00 91.31 93 ALA A C 1
ATOM 693 O O . ALA A 1 93 ? 1.302 3.511 -20.984 1.00 91.31 93 ALA A O 1
ATOM 694 N N . SER A 1 94 ? -0.888 3.950 -21.124 1.00 89.62 94 SER A N 1
ATOM 695 C CA . SER A 1 94 ? -1.019 3.488 -22.512 1.00 89.62 94 SER A CA 1
ATOM 696 C C . SER A 1 94 ? -0.361 4.445 -23.510 1.00 89.62 94 SER A C 1
ATOM 698 O O . SER A 1 94 ? 0.352 3.980 -24.398 1.00 89.62 94 SER A O 1
ATOM 700 N N . ALA A 1 95 ? -0.498 5.764 -23.336 1.00 89.31 95 ALA A N 1
ATOM 701 C CA . ALA A 1 95 ? 0.193 6.744 -24.179 1.00 89.31 95 ALA A CA 1
ATOM 702 C C . ALA A 1 95 ? 1.725 6.687 -24.004 1.00 89.31 95 ALA A C 1
ATOM 704 O 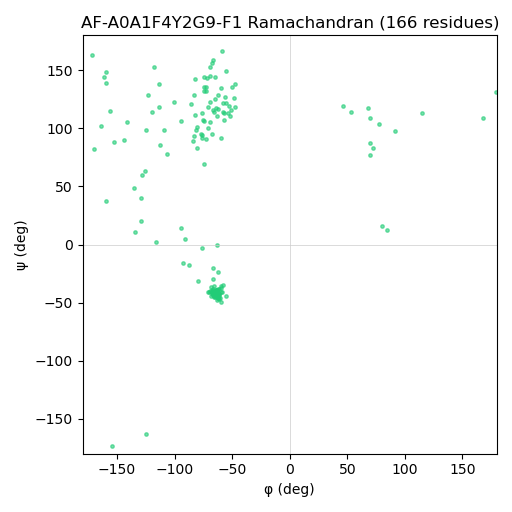O . ALA A 1 95 ? 2.464 6.655 -24.990 1.00 89.31 95 ALA A O 1
ATOM 705 N N . GLY A 1 96 ? 2.206 6.612 -22.759 1.00 88.56 96 GLY A N 1
ATOM 706 C CA . GLY A 1 96 ? 3.633 6.478 -22.453 1.00 88.56 96 GLY A CA 1
ATOM 707 C C . GLY A 1 96 ? 4.211 5.130 -22.892 1.00 88.56 96 GLY A C 1
ATOM 708 O O . GLY A 1 96 ? 5.296 5.080 -23.468 1.00 88.56 96 GLY A O 1
ATOM 709 N N . GLY A 1 97 ? 3.461 4.044 -22.690 1.00 88.50 97 GLY A N 1
ATOM 710 C CA . GLY A 1 97 ? 3.840 2.697 -23.109 1.00 88.50 97 GLY A CA 1
ATOM 711 C C . GLY A 1 97 ? 3.937 2.560 -24.627 1.00 88.50 97 GLY A C 1
ATOM 712 O O . GLY A 1 97 ? 4.911 1.999 -25.121 1.00 88.50 97 GLY A O 1
ATOM 713 N N . ALA A 1 98 ? 2.989 3.132 -25.376 1.00 86.94 98 ALA A N 1
ATOM 714 C CA . ALA A 1 98 ? 3.037 3.142 -26.837 1.00 86.94 98 ALA A CA 1
ATOM 715 C C . ALA A 1 98 ? 4.231 3.950 -27.368 1.00 86.94 98 ALA A C 1
ATOM 717 O O . ALA A 1 98 ? 4.922 3.487 -28.274 1.00 86.94 98 ALA A O 1
ATOM 718 N N . ALA A 1 99 ? 4.521 5.118 -26.783 1.00 86.12 99 ALA A N 1
ATOM 719 C CA . ALA A 1 99 ? 5.671 5.933 -27.175 1.00 86.12 99 ALA A CA 1
ATOM 720 C C . ALA A 1 99 ? 7.006 5.223 -26.891 1.00 86.12 99 ALA A C 1
ATOM 722 O O . ALA A 1 99 ? 7.878 5.189 -27.758 1.00 86.12 99 ALA A O 1
ATOM 723 N N . ALA A 1 100 ? 7.151 4.607 -25.714 1.00 84.69 100 ALA A N 1
ATOM 724 C CA . ALA A 1 100 ? 8.344 3.842 -25.356 1.00 84.69 100 ALA A CA 1
ATOM 725 C C . ALA A 1 100 ? 8.520 2.597 -26.242 1.00 84.69 100 ALA A C 1
ATOM 727 O O . ALA A 1 100 ? 9.627 2.324 -26.706 1.00 84.69 100 ALA A O 1
ATOM 728 N N . TYR A 1 101 ? 7.428 1.878 -26.524 1.00 87.06 101 TYR A N 1
ATOM 729 C CA . TYR A 1 101 ? 7.438 0.722 -27.421 1.00 87.06 101 TYR A CA 1
ATOM 730 C C . TYR A 1 101 ? 7.855 1.115 -28.843 1.00 87.06 101 TYR A C 1
ATOM 732 O O . TYR A 1 101 ? 8.711 0.465 -29.442 1.00 87.06 101 TYR A O 1
ATOM 740 N N . TYR A 1 102 ? 7.312 2.222 -29.356 1.00 89.62 102 TYR A N 1
ATOM 741 C CA . TYR A 1 102 ? 7.674 2.753 -30.668 1.00 89.62 102 TYR A CA 1
ATOM 742 C C . TYR A 1 102 ? 9.157 3.143 -30.730 1.00 89.62 102 TYR A C 1
ATOM 744 O O . TYR A 1 102 ? 9.851 2.772 -31.673 1.00 89.62 102 TYR A O 1
ATOM 752 N N . TYR A 1 103 ? 9.672 3.813 -29.695 1.00 86.50 103 TYR A N 1
ATOM 753 C CA . TYR A 1 103 ? 11.079 4.213 -29.624 1.00 86.50 103 TYR A CA 1
ATOM 754 C C . TYR A 1 103 ? 12.025 3.003 -29.595 1.00 86.50 103 TYR A C 1
ATOM 756 O O . TYR A 1 103 ? 13.023 2.971 -30.309 1.00 86.50 103 TYR A O 1
ATOM 764 N N . TYR A 1 104 ? 11.699 1.970 -28.816 1.00 82.56 104 TYR A N 1
ATOM 765 C CA . TYR A 1 104 ? 12.550 0.785 -28.689 1.00 82.56 104 TYR A CA 1
ATOM 766 C C . TYR A 1 104 ? 12.601 -0.048 -29.977 1.00 82.56 104 TYR A C 1
ATOM 768 O O . TYR A 1 104 ? 13.650 -0.582 -30.334 1.00 82.56 104 TYR A O 1
ATOM 776 N N . PHE A 1 105 ? 11.478 -0.145 -30.693 1.00 76.38 105 PHE A N 1
ATOM 777 C CA . PHE A 1 105 ? 11.387 -0.955 -31.906 1.00 76.38 105 PHE A CA 1
ATOM 778 C C . PHE A 1 105 ? 11.988 -0.258 -33.140 1.00 76.38 105 PHE A C 1
ATOM 780 O O . PHE A 1 105 ? 12.546 -0.927 -34.004 1.00 76.38 105 PHE A O 1
ATOM 787 N N . MET A 1 106 ? 11.934 1.077 -33.223 1.00 69.88 106 MET A N 1
ATOM 788 C CA . MET A 1 106 ? 12.493 1.830 -34.359 1.00 69.88 106 MET A CA 1
ATOM 789 C C . MET A 1 106 ? 13.975 2.197 -34.226 1.00 69.88 106 MET A C 1
ATOM 791 O O . MET A 1 106 ? 14.603 2.501 -35.238 1.00 69.88 106 MET A O 1
ATOM 795 N N . MET A 1 107 ? 14.553 2.145 -33.021 1.00 63.03 107 MET A N 1
ATOM 796 C CA . MET A 1 107 ? 15.985 2.388 -32.790 1.00 63.03 107 MET A CA 1
ATOM 797 C C . MET A 1 107 ? 16.851 1.122 -32.771 1.00 63.03 107 MET A C 1
ATOM 799 O O . MET A 1 107 ? 18.001 1.209 -32.354 1.00 63.03 107 MET A O 1
ATOM 803 N N . GLN A 1 108 ? 16.374 -0.040 -33.225 1.00 63.25 108 GLN A N 1
ATOM 804 C CA . GLN A 1 108 ? 17.297 -1.142 -33.509 1.00 63.25 108 GLN A CA 1
ATOM 805 C C . GLN A 1 108 ? 17.944 -0.909 -34.883 1.00 63.25 108 GLN A C 1
ATOM 807 O O . GLN A 1 108 ? 17.292 -1.163 -35.899 1.00 63.25 108 GLN A O 1
ATOM 812 N N . PRO A 1 109 ? 19.200 -0.411 -34.969 1.00 58.56 109 PRO A N 1
ATOM 813 C CA . PRO A 1 109 ? 19.924 -0.466 -36.225 1.00 58.56 109 PRO A CA 1
ATOM 814 C C . PRO A 1 109 ? 20.039 -1.940 -36.608 1.00 58.56 109 PRO A C 1
ATOM 816 O O . PRO A 1 109 ? 20.347 -2.787 -35.767 1.00 58.56 109 PRO A O 1
ATOM 819 N N . MET A 1 110 ? 19.780 -2.258 -37.874 1.00 55.00 110 MET A N 1
ATOM 820 C CA . MET A 1 110 ? 20.198 -3.534 -38.436 1.00 55.00 110 MET A CA 1
ATOM 821 C C . MET A 1 110 ? 21.721 -3.627 -38.316 1.00 55.00 110 MET A C 1
ATOM 823 O O . MET A 1 110 ? 22.453 -3.187 -39.197 1.00 55.00 110 MET A O 1
ATOM 827 N N . SER A 1 111 ? 22.199 -4.200 -37.216 1.00 58.34 111 SER A N 1
ATOM 828 C CA . SER A 1 111 ? 23.570 -4.672 -37.059 1.00 58.34 111 SER A CA 1
ATOM 829 C C . SER A 1 111 ? 23.705 -5.956 -37.869 1.00 58.34 111 SER A C 1
ATOM 831 O O . SER A 1 111 ? 23.747 -7.055 -37.320 1.00 58.34 111 SER A O 1
ATOM 833 N N . GLN A 1 112 ? 23.663 -5.823 -39.190 1.00 49.88 112 GLN A N 1
ATOM 834 C CA . GLN A 1 112 ? 23.848 -6.925 -40.117 1.00 49.88 112 GLN A CA 1
ATOM 835 C C . GLN A 1 112 ? 25.056 -6.629 -41.003 1.00 49.88 112 GLN A C 1
ATOM 837 O O . GLN A 1 112 ? 25.030 -5.739 -41.845 1.00 49.88 112 GLN A O 1
ATOM 842 N N . VAL A 1 113 ? 26.063 -7.478 -40.791 1.00 54.94 113 VAL A N 1
ATOM 843 C CA . VAL A 1 113 ? 27.035 -7.964 -41.775 1.00 54.94 113 VAL A CA 1
ATOM 844 C C . VAL A 1 113 ? 28.050 -6.945 -42.295 1.00 54.94 113 VAL A C 1
ATOM 846 O O . VAL A 1 113 ? 28.018 -6.540 -43.449 1.00 54.94 113 VAL A O 1
ATOM 849 N N . GLU A 1 114 ? 29.060 -6.661 -41.478 1.00 55.47 114 GLU A N 1
ATOM 850 C CA . GLU A 1 114 ? 30.390 -6.312 -41.991 1.00 55.47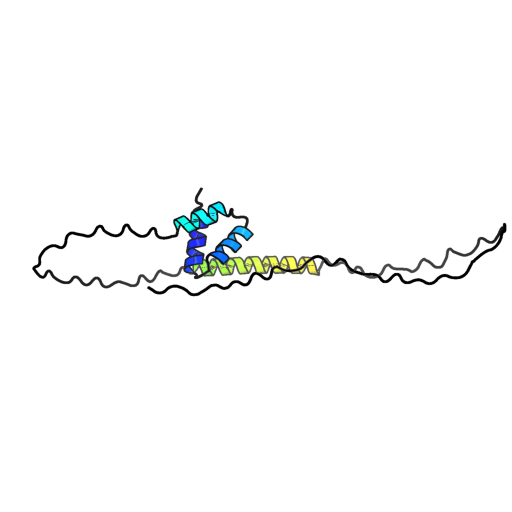 114 GLU A CA 1
ATOM 851 C C . GLU A 1 114 ? 31.417 -7.256 -41.348 1.00 55.47 114 GLU A C 1
ATOM 853 O O . GLU A 1 114 ? 32.252 -6.880 -40.531 1.00 55.47 114 GLU A O 1
ATOM 858 N N . GLN A 1 115 ? 31.278 -8.550 -41.647 1.00 55.34 115 GLN A N 1
ATOM 859 C CA . GLN A 1 115 ? 32.337 -9.526 -41.427 1.00 55.34 115 GLN A CA 1
ATOM 860 C C . GLN A 1 115 ? 32.818 -10.042 -42.784 1.00 55.34 115 GLN A C 1
ATOM 862 O O . GLN A 1 115 ? 32.071 -10.661 -43.538 1.00 55.34 115 GLN A O 1
ATOM 867 N N . THR A 1 116 ? 34.105 -9.769 -43.014 1.00 51.94 116 THR A N 1
ATOM 868 C CA . THR A 1 116 ? 35.080 -10.579 -43.755 1.00 51.94 116 THR A CA 1
ATOM 869 C C . THR A 1 116 ? 34.941 -10.658 -45.277 1.00 51.94 116 THR A C 1
ATOM 871 O O . THR A 1 116 ? 34.487 -11.664 -45.811 1.00 51.94 116 THR A O 1
ATOM 874 N N . VAL A 1 117 ? 35.469 -9.650 -45.983 1.00 57.00 117 VAL A N 1
ATOM 875 C CA . VAL A 1 117 ? 35.987 -9.801 -47.360 1.00 57.00 117 VAL A CA 1
ATOM 876 C C . VAL A 1 117 ? 37.337 -9.081 -47.491 1.00 57.00 117 VAL A C 1
ATOM 878 O O . VAL A 1 117 ? 37.501 -8.297 -48.402 1.00 57.00 117 VAL A O 1
ATOM 881 N N . ASP A 1 118 ? 38.297 -9.277 -46.575 1.00 53.66 118 ASP A N 1
ATOM 882 C CA . ASP A 1 118 ? 39.654 -8.693 -46.733 1.00 53.66 118 ASP A CA 1
ATOM 883 C C . ASP A 1 118 ? 40.743 -9.397 -45.886 1.00 53.66 118 ASP A C 1
ATOM 885 O O . ASP A 1 118 ? 41.652 -8.765 -45.352 1.00 53.66 118 ASP A O 1
ATOM 889 N N . GLN A 1 119 ? 40.687 -10.727 -45.729 1.00 56.31 119 GLN A N 1
ATOM 890 C CA . GLN A 1 119 ? 41.731 -11.471 -44.997 1.00 56.31 119 GLN A CA 1
ATOM 891 C C . GLN A 1 119 ? 42.287 -12.679 -45.767 1.00 56.31 119 GLN A C 1
ATOM 893 O O . GLN A 1 119 ? 42.561 -13.709 -45.172 1.00 56.31 119 GLN A O 1
ATOM 898 N N . ASP A 1 120 ? 42.488 -12.538 -47.083 1.00 52.41 120 ASP A N 1
ATOM 899 C CA . ASP A 1 120 ? 43.120 -13.581 -47.918 1.00 52.41 120 ASP A CA 1
ATOM 900 C C . ASP A 1 120 ? 44.207 -13.061 -48.888 1.00 52.41 120 ASP A C 1
ATOM 902 O O . ASP A 1 120 ? 44.678 -13.799 -49.748 1.00 52.41 120 ASP A O 1
ATOM 906 N N . ALA A 1 121 ? 44.663 -11.806 -48.765 1.00 55.38 121 ALA A N 1
ATOM 907 C CA . ALA A 1 121 ? 45.579 -11.213 -49.756 1.00 55.38 121 ALA A CA 1
ATOM 908 C C . ALA A 1 121 ? 46.992 -10.833 -49.264 1.00 55.38 121 ALA A C 1
ATOM 910 O O . ALA A 1 121 ? 47.769 -10.314 -50.060 1.00 55.38 121 ALA A O 1
ATOM 911 N N . ALA A 1 122 ? 47.371 -11.074 -48.001 1.00 54.53 122 ALA A N 1
ATOM 912 C CA . ALA A 1 122 ? 48.634 -10.535 -47.461 1.00 54.53 122 ALA A CA 1
ATOM 913 C C . ALA A 1 122 ? 49.567 -11.546 -46.768 1.00 54.53 122 ALA A C 1
ATOM 915 O O . ALA A 1 122 ? 50.432 -11.136 -45.999 1.00 54.53 122 ALA A O 1
ATOM 916 N N . MET A 1 123 ? 49.439 -12.850 -47.030 1.00 47.72 123 MET A N 1
ATOM 917 C CA . MET A 1 123 ? 50.388 -13.837 -46.496 1.00 47.72 123 MET A CA 1
ATOM 918 C C . MET A 1 123 ? 50.944 -14.735 -47.603 1.00 47.72 123 MET A C 1
ATOM 920 O O . MET A 1 123 ? 50.789 -15.952 -47.605 1.00 47.72 123 MET A O 1
ATOM 924 N N . LEU A 1 124 ? 51.597 -14.090 -48.566 1.00 56.59 124 LEU A N 1
ATOM 925 C CA . LEU A 1 124 ? 52.544 -14.713 -49.478 1.00 56.59 124 LEU A CA 1
ATOM 926 C C . LEU A 1 124 ? 53.867 -13.959 -49.338 1.00 56.59 124 LEU A C 1
ATOM 928 O O . LEU A 1 124 ? 53.900 -12.739 -49.466 1.00 56.59 124 LEU A O 1
ATOM 932 N N . ASP A 1 125 ? 54.916 -14.746 -49.113 1.00 52.72 125 ASP A N 1
ATOM 933 C CA . ASP A 1 125 ? 56.340 -14.417 -49.200 1.00 52.72 125 ASP A CA 1
ATOM 934 C C . ASP A 1 125 ? 57.023 -13.921 -47.911 1.00 52.72 125 ASP A C 1
ATOM 936 O O . ASP A 1 125 ? 56.972 -12.747 -47.557 1.00 52.72 125 ASP A O 1
ATOM 940 N N . THR A 1 126 ? 57.698 -14.838 -47.205 1.00 53.16 126 THR A N 1
ATOM 941 C CA . THR A 1 126 ? 59.107 -14.667 -46.792 1.00 53.16 126 THR A CA 1
ATOM 942 C C . THR A 1 126 ? 59.664 -16.031 -46.377 1.00 53.16 126 THR A C 1
ATOM 944 O O . THR A 1 126 ? 59.389 -16.556 -45.297 1.00 53.16 126 THR A O 1
ATOM 947 N N . ASP A 1 127 ? 60.425 -16.597 -47.306 1.00 50.16 127 ASP A N 1
ATOM 948 C CA . ASP A 1 127 ? 61.217 -17.816 -47.2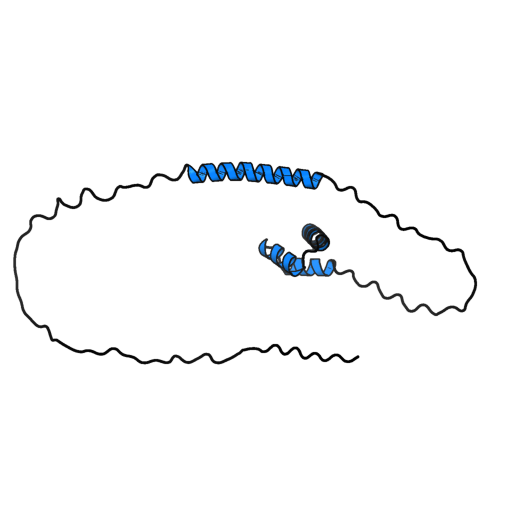09 1.00 50.16 127 ASP A CA 1
ATOM 949 C C . ASP A 1 127 ? 62.503 -17.607 -46.371 1.00 50.16 127 ASP A C 1
ATOM 951 O O . ASP A 1 127 ? 63.127 -16.549 -46.406 1.00 50.16 127 ASP A O 1
ATOM 955 N N . ALA A 1 128 ? 62.863 -18.660 -45.632 1.00 51.75 128 ALA A N 1
ATOM 956 C CA . ALA A 1 128 ? 64.200 -19.131 -45.248 1.00 51.75 128 ALA A CA 1
ATOM 957 C C . ALA A 1 128 ? 65.292 -18.170 -44.716 1.00 51.75 128 ALA A C 1
ATOM 959 O O . ALA A 1 128 ? 65.937 -17.436 -45.458 1.00 51.75 128 ALA A O 1
ATOM 960 N N . SER A 1 129 ? 65.733 -18.427 -43.476 1.00 51.44 129 SER A N 1
ATOM 961 C CA . SER A 1 129 ? 67.062 -19.039 -43.291 1.00 51.44 129 SER A CA 1
ATOM 962 C C . SER A 1 129 ? 67.212 -19.714 -41.923 1.00 51.44 129 SER A C 1
ATOM 964 O O . SER A 1 129 ? 66.714 -19.236 -40.908 1.00 51.44 129 SER A O 1
ATOM 966 N N . ALA A 1 130 ? 67.854 -20.877 -41.958 1.00 54.72 130 ALA A N 1
ATOM 967 C CA . ALA A 1 130 ? 67.980 -21.884 -40.916 1.00 54.72 130 ALA A CA 1
ATOM 968 C C . ALA A 1 130 ? 68.804 -21.439 -39.696 1.00 54.72 130 ALA A C 1
ATOM 970 O O . ALA A 1 130 ? 69.683 -20.599 -39.829 1.00 54.72 130 ALA A O 1
ATOM 971 N N . GLU A 1 131 ? 68.608 -22.108 -38.554 1.00 50.16 131 GLU A N 1
ATOM 972 C CA . GLU A 1 131 ? 69.659 -22.942 -37.953 1.00 50.16 131 GLU A CA 1
ATOM 973 C C . GLU A 1 131 ? 69.076 -23.943 -36.934 1.00 50.16 131 GLU A C 1
ATOM 975 O O . GLU A 1 131 ? 68.062 -23.706 -36.282 1.00 50.16 131 GLU A O 1
ATOM 980 N N . ALA A 1 132 ? 69.697 -25.123 -36.918 1.00 54.28 132 ALA A N 1
ATOM 981 C CA . ALA A 1 132 ? 69.321 -26.375 -36.260 1.00 54.28 132 ALA A CA 1
ATOM 982 C C . ALA A 1 132 ? 69.176 -26.238 -34.719 1.00 54.28 132 ALA A C 1
ATOM 984 O O . ALA A 1 132 ? 69.708 -25.314 -34.116 1.00 54.28 132 ALA A O 1
ATOM 985 N N . THR A 1 133 ? 68.591 -27.164 -33.947 1.00 41.88 133 THR A N 1
ATOM 986 C CA . THR A 1 133 ? 69.121 -28.523 -33.708 1.00 41.88 133 THR A CA 1
ATOM 987 C C . THR A 1 133 ? 68.181 -29.284 -32.738 1.00 41.88 133 THR A C 1
ATOM 989 O O . THR A 1 133 ? 67.865 -28.776 -31.670 1.00 41.88 133 THR A O 1
ATOM 992 N N . THR A 1 134 ? 67.813 -30.522 -33.099 1.00 42.62 134 THR A N 1
ATOM 993 C CA . THR A 1 134 ? 67.822 -31.735 -32.239 1.00 42.62 134 THR A CA 1
ATOM 994 C C . THR A 1 134 ? 66.824 -31.914 -31.075 1.00 42.62 134 THR A C 1
ATOM 996 O O . THR A 1 134 ? 66.980 -31.377 -29.989 1.00 42.62 134 THR A O 1
ATOM 999 N N . THR A 1 135 ? 65.894 -32.856 -31.309 1.00 46.00 135 THR A N 1
ATOM 1000 C CA . THR A 1 135 ? 65.667 -34.097 -30.525 1.00 46.00 135 THR A CA 1
ATOM 1001 C C . THR A 1 135 ? 65.468 -33.992 -29.011 1.00 46.00 135 THR A C 1
ATOM 1003 O O . THR A 1 135 ? 66.423 -33.834 -28.262 1.00 46.00 135 THR A O 1
ATOM 1006 N N . SER A 1 136 ? 64.261 -34.323 -28.542 1.00 52.41 136 SER A N 1
ATOM 1007 C CA . SER A 1 136 ? 63.976 -35.630 -27.914 1.00 52.41 136 SER A CA 1
ATOM 1008 C C . SER A 1 136 ? 62.617 -35.584 -27.214 1.00 52.41 136 SER A C 1
ATOM 1010 O O . SER A 1 136 ? 62.486 -35.002 -26.142 1.00 52.41 136 SER A O 1
ATOM 1012 N N . ASN A 1 137 ? 61.618 -36.271 -27.765 1.00 60.41 137 ASN A N 1
ATOM 1013 C CA . ASN A 1 137 ? 60.492 -36.730 -26.953 1.00 60.41 137 ASN A CA 1
ATOM 1014 C C . ASN A 1 137 ? 60.977 -37.880 -26.062 1.00 60.41 137 ASN A C 1
ATOM 1016 O O . ASN A 1 137 ? 61.714 -38.747 -26.541 1.00 60.41 137 ASN A O 1
ATOM 1020 N N . PRO A 1 138 ? 60.479 -37.969 -24.825 1.00 60.28 138 PRO A N 1
ATOM 1021 C CA . PRO A 1 138 ? 60.108 -39.271 -24.310 1.00 60.28 138 PRO A CA 1
ATOM 1022 C C . PRO A 1 138 ? 58.600 -39.378 -24.084 1.00 60.28 138 PRO A C 1
ATOM 1024 O O . PRO A 1 138 ? 57.911 -38.477 -23.617 1.00 60.28 138 PRO A O 1
ATOM 1027 N N . VAL A 1 139 ? 58.143 -40.551 -24.488 1.00 57.91 139 VAL A N 1
ATOM 1028 C CA . VAL A 1 139 ? 56.834 -41.167 -24.326 1.00 57.91 139 VAL A CA 1
ATOM 1029 C C . VAL A 1 139 ? 56.564 -41.496 -22.848 1.00 57.91 139 VAL A C 1
ATOM 1031 O O . VAL A 1 139 ? 57.496 -41.750 -22.089 1.00 57.91 139 VAL A O 1
ATOM 1034 N N . THR A 1 140 ? 55.266 -41.591 -22.521 1.00 52.44 140 THR A N 1
ATOM 1035 C CA . THR A 1 140 ? 54.621 -42.224 -21.343 1.00 52.44 140 THR A CA 1
ATOM 1036 C C . THR A 1 140 ? 54.829 -41.588 -19.969 1.00 52.44 140 THR A C 1
ATOM 1038 O O . THR A 1 140 ? 55.911 -41.671 -19.412 1.00 52.44 140 THR A O 1
ATOM 1041 N N . ASP A 1 141 ? 53.738 -41.133 -19.341 1.00 49.75 141 ASP A N 1
ATOM 1042 C CA . ASP A 1 141 ? 53.062 -41.987 -18.353 1.00 49.75 141 ASP A CA 1
ATOM 1043 C C . ASP A 1 141 ? 51.606 -41.548 -18.107 1.00 49.75 141 ASP A C 1
ATOM 1045 O O . ASP A 1 141 ? 51.236 -40.382 -18.251 1.00 49.75 141 ASP A O 1
ATOM 1049 N N . VAL A 1 142 ? 50.777 -42.533 -17.796 1.00 58.34 142 VAL A N 1
ATOM 1050 C CA . VAL A 1 142 ? 49.329 -42.498 -17.611 1.00 58.34 142 VAL A CA 1
ATOM 1051 C C . VAL A 1 142 ? 49.067 -42.461 -16.111 1.00 58.34 142 VAL A C 1
ATOM 1053 O O . VAL A 1 142 ? 49.440 -43.403 -15.422 1.00 58.34 142 VAL A O 1
ATOM 1056 N N . THR A 1 143 ? 48.359 -41.463 -15.577 1.00 57.62 143 THR A N 1
ATOM 1057 C CA . THR A 1 143 ? 47.615 -41.659 -14.317 1.00 57.62 143 THR A CA 1
ATOM 1058 C C . THR A 1 143 ? 46.456 -40.663 -14.176 1.00 57.62 143 THR A C 1
ATOM 1060 O O . THR A 1 143 ? 46.695 -39.466 -14.020 1.00 57.62 143 THR A O 1
ATOM 1063 N N . PRO A 1 144 ? 45.192 -41.124 -14.177 1.00 59.72 144 PRO A N 1
ATOM 1064 C CA . PRO A 1 144 ? 44.068 -40.357 -13.661 1.00 59.72 144 PRO A CA 1
ATOM 1065 C C . PRO A 1 144 ? 44.013 -40.523 -12.136 1.00 59.72 144 PRO A C 1
ATOM 1067 O O . PRO A 1 144 ? 43.719 -41.605 -11.628 1.00 59.72 144 PRO A O 1
ATOM 1070 N N . ALA A 1 145 ? 44.301 -39.454 -11.394 1.00 54.97 145 ALA A N 1
ATOM 1071 C CA . ALA A 1 145 ? 44.097 -39.430 -9.951 1.00 54.97 145 AL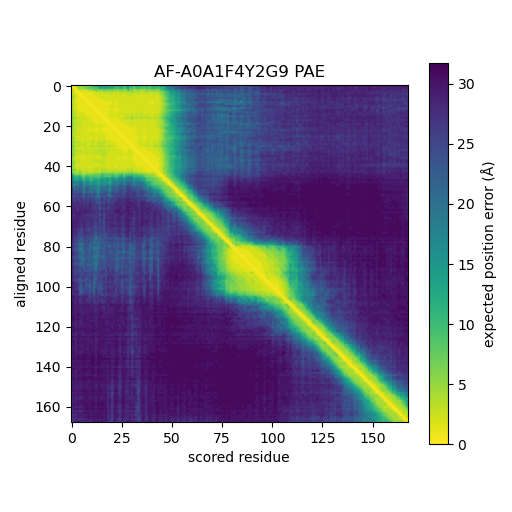A A CA 1
ATOM 1072 C C . ALA A 1 145 ? 42.601 -39.265 -9.640 1.00 54.97 145 ALA A C 1
ATOM 1074 O O . ALA A 1 145 ? 42.059 -38.164 -9.588 1.00 54.97 145 ALA A O 1
ATOM 1075 N N . VAL A 1 146 ? 41.946 -40.405 -9.438 1.00 59.31 146 VAL A N 1
ATOM 1076 C CA . VAL A 1 146 ? 40.812 -40.558 -8.526 1.00 59.31 146 VAL A CA 1
ATOM 1077 C C . VAL A 1 146 ? 41.351 -40.421 -7.104 1.00 59.31 146 VAL A C 1
ATOM 1079 O O . VAL A 1 146 ? 42.218 -41.209 -6.735 1.00 59.31 146 VAL A O 1
ATOM 1082 N N . ASN A 1 147 ? 40.843 -39.476 -6.306 1.00 52.28 147 ASN A N 1
ATOM 1083 C CA . ASN A 1 147 ? 40.351 -39.773 -4.953 1.00 52.28 147 ASN A CA 1
ATOM 1084 C C . ASN A 1 147 ? 39.633 -38.574 -4.298 1.00 52.28 147 ASN A C 1
ATOM 1086 O O . ASN A 1 147 ? 39.726 -37.460 -4.811 1.00 52.28 147 ASN A O 1
ATOM 1090 N N . PRO A 1 148 ? 38.849 -38.817 -3.228 1.00 55.53 148 PRO A N 1
ATOM 1091 C CA . PRO A 1 148 ? 37.515 -38.281 -3.043 1.00 55.53 148 PRO A CA 1
ATOM 1092 C C . PRO A 1 148 ? 37.456 -37.544 -1.686 1.00 55.53 148 PRO A C 1
ATOM 1094 O O . PRO A 1 148 ? 38.485 -37.300 -1.062 1.00 55.53 148 PRO A O 1
ATOM 1097 N N . ALA A 1 149 ? 36.240 -37.302 -1.202 1.00 50.22 149 ALA A N 1
ATOM 1098 C CA . ALA A 1 149 ? 35.935 -36.930 0.177 1.00 50.22 149 ALA A CA 1
ATOM 1099 C C . ALA A 1 149 ? 36.387 -35.520 0.584 1.00 50.22 149 ALA A C 1
ATOM 1101 O O . ALA A 1 149 ? 37.417 -35.333 1.223 1.00 50.22 149 ALA A O 1
ATOM 1102 N N . ASP A 1 150 ? 35.518 -34.543 0.323 1.00 43.59 150 ASP A N 1
ATOM 1103 C CA . ASP A 1 150 ? 35.205 -33.596 1.390 1.00 43.59 150 ASP A CA 1
ATOM 1104 C C . ASP A 1 150 ? 33.774 -33.882 1.851 1.00 43.59 150 ASP A C 1
ATOM 1106 O O . ASP A 1 150 ? 32.781 -33.588 1.184 1.00 43.59 150 ASP A O 1
ATOM 1110 N N . ASP A 1 151 ? 33.737 -34.629 2.945 1.00 53.75 151 ASP A N 1
ATOM 1111 C CA . ASP A 1 151 ? 32.583 -35.171 3.633 1.00 53.75 151 ASP A CA 1
ATOM 1112 C C . ASP A 1 151 ? 32.425 -34.338 4.907 1.00 53.75 151 ASP A C 1
ATOM 1114 O O . ASP A 1 151 ? 32.867 -34.726 5.985 1.00 53.75 151 ASP A O 1
ATOM 1118 N N . THR A 1 152 ? 31.866 -33.134 4.781 1.00 55.56 152 THR A N 1
ATOM 1119 C CA . THR A 1 152 ? 31.376 -32.360 5.927 1.00 55.56 152 THR A CA 1
ATOM 1120 C C . THR A 1 152 ? 30.116 -31.597 5.540 1.00 55.56 152 THR A C 1
ATOM 1122 O O . THR A 1 152 ? 30.169 -30.474 5.061 1.00 55.56 152 THR A O 1
ATOM 1125 N N . ASN A 1 153 ? 28.958 -32.234 5.733 1.00 51.38 153 ASN A N 1
ATOM 1126 C CA . ASN A 1 153 ? 27.761 -31.580 6.277 1.00 51.38 153 ASN A CA 1
ATOM 1127 C C . ASN A 1 153 ? 26.685 -32.623 6.617 1.00 51.38 153 ASN A C 1
ATOM 1129 O O . ASN A 1 153 ? 25.745 -32.831 5.844 1.00 51.38 153 ASN A O 1
ATOM 1133 N N . PRO A 1 154 ? 26.764 -33.275 7.788 1.00 57.34 154 PRO A N 1
ATOM 1134 C CA . PRO A 1 154 ? 25.603 -33.925 8.350 1.00 57.34 154 PRO A CA 1
ATOM 1135 C C . PRO A 1 154 ? 24.757 -32.901 9.123 1.00 57.34 154 PRO A C 1
ATOM 1137 O O . PRO A 1 154 ? 25.223 -32.254 10.053 1.00 57.34 154 PRO A O 1
ATOM 1140 N N . PHE A 1 155 ? 23.467 -32.882 8.785 1.00 53.09 155 PHE A N 1
ATOM 1141 C CA . PHE A 1 155 ? 22.378 -32.838 9.762 1.00 53.09 155 PHE A CA 1
ATOM 1142 C C . PHE A 1 155 ? 22.060 -31.495 10.446 1.00 53.09 155 PHE A C 1
ATOM 1144 O O . PHE A 1 155 ? 22.651 -31.138 11.456 1.00 53.09 155 PHE A O 1
ATOM 1151 N N . THR A 1 156 ? 20.974 -30.842 10.013 1.00 56.00 156 THR A N 1
ATOM 1152 C CA . THR A 1 156 ? 19.900 -30.409 10.933 1.00 56.00 156 THR A CA 1
ATOM 1153 C C . THR A 1 156 ? 18.576 -30.329 10.162 1.00 56.00 156 THR A C 1
ATOM 1155 O O . THR A 1 156 ? 18.204 -29.291 9.621 1.00 56.00 156 THR A O 1
ATOM 1158 N N . THR A 1 157 ? 17.846 -31.444 10.105 1.00 54.81 157 THR A N 1
ATOM 1159 C CA . THR A 1 157 ? 16.406 -31.426 9.813 1.00 54.81 157 THR A CA 1
ATOM 1160 C C . THR A 1 157 ? 15.706 -31.087 11.121 1.00 54.81 157 THR A C 1
ATOM 1162 O O . THR A 1 157 ? 15.545 -31.949 11.984 1.00 54.81 157 THR A O 1
ATOM 1165 N N . GLN A 1 158 ? 15.344 -29.821 11.308 1.00 49.31 158 GLN A N 1
ATOM 1166 C CA . GLN A 1 158 ? 14.554 -29.395 12.457 1.00 49.31 158 GLN A CA 1
ATOM 1167 C C . GLN A 1 158 ? 13.095 -29.800 12.216 1.00 49.31 158 GLN A C 1
ATOM 1169 O O . GLN A 1 158 ? 12.348 -29.133 11.503 1.00 49.31 158 GLN A O 1
ATOM 1174 N N . SER A 1 159 ? 12.739 -30.962 12.765 1.00 58.91 159 SER A N 1
ATOM 1175 C CA . SER A 1 159 ? 11.366 -31.443 12.906 1.00 58.91 159 SER A CA 1
ATOM 1176 C C . SER A 1 159 ? 10.614 -30.481 13.823 1.00 58.91 159 SER A C 1
ATOM 1178 O O . SER A 1 159 ? 10.917 -30.388 15.012 1.00 58.91 159 SER A O 1
ATOM 1180 N N . ASN A 1 160 ? 9.663 -29.732 13.269 1.00 54.94 160 ASN A N 1
ATOM 1181 C CA . ASN A 1 160 ? 8.683 -28.990 14.053 1.00 54.94 160 ASN A CA 1
ATOM 1182 C C . ASN A 1 160 ? 7.585 -29.966 14.495 1.00 54.94 160 ASN A C 1
ATOM 1184 O O . ASN A 1 160 ? 6.532 -30.056 13.865 1.00 54.94 160 ASN A O 1
ATOM 1188 N N . ASP A 1 161 ? 7.843 -30.687 15.584 1.00 55.19 161 ASP A N 1
ATOM 1189 C CA . ASP A 1 161 ? 6.795 -31.290 16.404 1.00 55.19 161 ASP A CA 1
ATOM 1190 C C . ASP A 1 161 ? 6.151 -30.181 17.244 1.00 55.19 161 ASP A C 1
ATOM 1192 O O . ASP A 1 161 ? 6.614 -29.841 18.332 1.00 55.19 161 ASP A O 1
ATOM 1196 N N . ASN A 1 162 ? 5.084 -29.581 16.715 1.00 57.28 162 ASN A N 1
ATOM 1197 C CA . ASN A 1 162 ? 4.147 -28.821 17.536 1.00 57.28 162 ASN A CA 1
ATOM 1198 C C . ASN A 1 162 ? 3.149 -29.804 18.145 1.00 57.28 162 ASN A C 1
ATOM 1200 O O . ASN A 1 162 ? 2.099 -30.112 17.578 1.00 57.28 162 ASN A O 1
ATOM 1204 N N . ASP A 1 163 ? 3.556 -30.289 19.313 1.00 51.75 163 ASP A N 1
ATOM 1205 C CA . ASP A 1 163 ? 2.763 -31.012 20.290 1.00 51.75 163 ASP A CA 1
ATOM 1206 C C . ASP A 1 163 ? 1.503 -30.200 20.644 1.00 51.75 163 ASP A C 1
ATOM 1208 O O . ASP A 1 163 ? 1.547 -29.098 21.200 1.00 51.75 163 ASP A O 1
ATOM 1212 N N . TYR A 1 164 ? 0.358 -30.746 20.244 1.00 54.53 164 TYR A N 1
ATOM 1213 C CA . TYR A 1 164 ? -0.963 -30.328 20.684 1.00 54.53 164 TYR A CA 1
ATOM 1214 C C . TYR A 1 164 ? -1.161 -30.782 22.138 1.00 54.53 164 TYR A C 1
ATOM 1216 O O . TYR A 1 164 ? -1.706 -31.855 22.401 1.00 54.53 164 TYR A O 1
ATOM 1224 N N . GLN A 1 165 ? -0.802 -29.924 23.090 1.00 56.47 165 GLN A N 1
ATOM 1225 C CA . GLN A 1 165 ? -1.278 -30.011 24.469 1.00 56.47 165 GLN A CA 1
ATOM 1226 C C . GLN A 1 165 ? -1.921 -28.691 24.889 1.00 56.47 165 GLN A C 1
ATOM 1228 O O . GLN A 1 165 ? -1.256 -27.752 25.313 1.00 56.47 165 GLN A O 1
ATOM 1233 N N . ASN A 1 166 ? -3.252 -28.643 24.818 1.00 57.12 166 ASN A N 1
ATOM 1234 C CA . ASN A 1 166 ? -4.030 -27.773 25.691 1.00 57.12 166 ASN A CA 1
ATOM 1235 C C . ASN A 1 166 ? -5.319 -28.487 26.126 1.00 57.12 166 ASN A C 1
ATOM 1237 O O . ASN A 1 166 ? -6.234 -28.628 25.311 1.00 57.12 166 ASN A O 1
ATOM 1241 N N . PRO A 1 167 ? -5.402 -28.961 27.380 1.00 69.62 167 PRO A N 1
ATOM 1242 C CA . PRO A 1 167 ? -6.633 -29.472 27.953 1.00 69.62 167 PRO A CA 1
ATOM 1243 C C . PRO A 1 167 ? -7.113 -28.554 29.081 1.00 69.62 167 PRO A C 1
ATOM 1245 O O . PRO A 1 167 ? -6.803 -28.846 30.226 1.00 69.62 167 PRO A O 1
ATOM 1248 N N . PHE A 1 168 ? -7.868 -27.493 28.778 1.00 61.91 168 PHE A N 1
ATOM 1249 C CA . PHE A 1 168 ? -8.777 -26.826 29.726 1.00 61.91 168 PHE A CA 1
ATOM 1250 C C . PHE A 1 168 ? -9.898 -26.106 28.976 1.00 61.91 168 PHE A C 1
ATOM 1252 O O . PHE A 1 168 ? -9.581 -25.357 28.024 1.00 61.91 168 PHE A O 1
#

Mean predicted aligned error: 23.14 Å

Radius of gyration: 40.04 Å; Cα contacts (8 Å, |Δi|>4): 27; chains: 1; bounding box: 110×53×94 Å

Solvent-accessible surface area (backbone atoms only — not comparable to full-atom values): 12064 Å² total; per-residue (Å²): 128,91,52,65,68,59,47,52,50,53,51,53,41,50,74,71,67,51,54,68,68,58,54,50,52,55,42,47,75,71,69,47,57,68,66,60,53,51,53,43,54,58,72,65,52,77,72,78,70,77,74,74,73,86,71,82,84,74,81,88,87,82,93,74,86,89,79,82,80,78,80,77,82,83,80,74,82,80,66,64,61,62,57,51,51,51,52,52,52,51,52,52,50,51,55,51,48,51,51,52,51,52,53,61,67,71,67,59,73,82,88,70,83,92,76,84,92,83,88,85,85,84,90,78,91,86,82,87,84,89,81,87,82,83,88,81,88,82,81,88,88,88,81,87,86,81,84,82,82,91,86,81,82,84,84,85,84,82,78,83,81,80,78,89,80,82,92,131

pLDDT: mean 70.43, std 17.5, range [41.88, 95.94]

Organism: NCBI:txid1797247

Sequence (168 aa):
MVNQQLLDYIKEQLAAGVAKDAIQQALVGQGWNVTDITETFAALVPQPAPAAAPVPQPAPPTMAPIQSSVSEPVTKPQSHLMLWILILVLLVASAGGAAAYYYYFMMQPMSQVEQTVDQDAAMLDTDASAEATTTSNPVTDVTPAVNPADDTNPFTTQSNDNDYQNPF